Protein AF-A0A061QRY2-F1 (afdb_monomer_lite)

InterPro domains:
  IPR013210 Leucine-rich repeat-containing N-terminal, plant-type [PF08263] (73-108)
  IPR032675 Leucine-rich repeat domain superfamily [G3DSA:3.80.10.10] (1-64)

Structure (mmCIF, N/CA/C/O backbone):
data_AF-A0A061QRY2-F1
#
_entry.id   AF-A0A061QRY2-F1
#
loop_
_atom_site.group_PDB
_atom_site.id
_atom_site.type_symbol
_atom_site.label_atom_id
_atom_site.label_alt_id
_atom_site.label_comp_id
_atom_site.label_asym_id
_atom_site.label_entity_id
_atom_site.label_seq_id
_atom_site.pdbx_PDB_ins_code
_atom_site.Cartn_x
_atom_site.Cartn_y
_atom_site.Cartn_z
_atom_site.occupancy
_atom_site.B_iso_or_equiv
_atom_site.auth_seq_id
_atom_site.auth_comp_id
_atom_site.auth_asym_id
_atom_site.auth_atom_id
_atom_site.pdbx_PDB_model_num
ATOM 1 N N . LEU A 1 1 ? -14.102 -4.390 -9.445 1.00 89.31 1 LEU A N 1
ATOM 2 C CA . LEU A 1 1 ? -14.811 -5.145 -8.370 1.00 89.31 1 LEU A CA 1
ATOM 3 C C . LEU A 1 1 ? -16.026 -4.357 -7.857 1.00 89.31 1 LEU A C 1
ATOM 5 O O . LEU A 1 1 ? -16.015 -3.141 -8.020 1.00 89.31 1 LEU A O 1
ATOM 9 N N . PRO A 1 2 ? -17.060 -4.992 -7.262 1.00 94.25 2 PRO A N 1
ATOM 10 C CA . PRO A 1 2 ? -18.270 -4.299 -6.801 1.00 94.25 2 PRO A CA 1
ATOM 11 C C . PRO A 1 2 ? -18.032 -3.449 -5.544 1.00 94.25 2 PRO A C 1
ATOM 13 O O . PRO A 1 2 ? -17.530 -3.939 -4.529 1.00 94.25 2 PRO A O 1
ATOM 16 N N . ALA A 1 3 ? -18.453 -2.184 -5.570 1.00 95.31 3 ALA A N 1
ATOM 17 C CA . ALA A 1 3 ? -18.374 -1.300 -4.404 1.00 95.31 3 ALA A CA 1
ATOM 18 C C . ALA A 1 3 ? -19.285 -1.763 -3.250 1.00 95.31 3 ALA A C 1
ATOM 20 O O . ALA A 1 3 ? -18.995 -1.496 -2.087 1.00 95.31 3 ALA A O 1
ATOM 21 N N . GLN A 1 4 ? -20.352 -2.507 -3.557 1.00 97.62 4 GLN A N 1
ATOM 22 C CA . GLN A 1 4 ? -21.356 -3.000 -2.609 1.00 97.62 4 GLN A CA 1
ATOM 23 C C . GLN A 1 4 ? -20.776 -3.949 -1.552 1.00 97.62 4 GLN A C 1
ATOM 25 O O . GLN A 1 4 ? -21.347 -4.091 -0.475 1.00 97.62 4 GLN A O 1
ATOM 30 N N . TRP A 1 5 ? -19.624 -4.574 -1.818 1.00 96.12 5 TRP A N 1
ATOM 31 C CA . TRP A 1 5 ? -18.960 -5.446 -0.844 1.00 96.12 5 TRP A CA 1
ATOM 32 C C . TRP A 1 5 ? -18.447 -4.689 0.387 1.00 96.12 5 TRP A C 1
ATOM 34 O O . TRP A 1 5 ? -18.208 -5.319 1.407 1.00 96.12 5 TRP A O 1
ATOM 44 N N . SER A 1 6 ? -18.399 -3.353 0.344 1.00 96.19 6 SER A N 1
ATOM 45 C CA . SER A 1 6 ? -18.234 -2.477 1.520 1.00 96.19 6 SER A CA 1
ATOM 46 C C . SER A 1 6 ? -19.245 -2.742 2.651 1.00 96.19 6 SER A C 1
ATOM 48 O O . SER A 1 6 ? -18.990 -2.423 3.811 1.00 96.19 6 SER A O 1
ATOM 50 N N . ALA A 1 7 ? -20.388 -3.368 2.351 1.00 97.31 7 ALA A N 1
ATOM 51 C CA . ALA A 1 7 ? -21.362 -3.779 3.359 1.00 97.31 7 ALA A CA 1
ATOM 52 C C . ALA A 1 7 ? -20.886 -4.959 4.234 1.00 97.31 7 ALA A C 1
ATOM 54 O O . ALA A 1 7 ? -21.433 -5.174 5.315 1.00 97.31 7 ALA A O 1
ATOM 55 N N . LEU A 1 8 ? -19.862 -5.713 3.812 1.00 96.19 8 LEU A N 1
ATOM 56 C CA . LEU A 1 8 ? -19.348 -6.903 4.503 1.00 96.19 8 LEU A CA 1
ATOM 57 C C . LEU A 1 8 ? -18.419 -6.541 5.678 1.00 96.19 8 LEU A C 1
ATOM 59 O O . LEU A 1 8 ? -17.297 -7.031 5.777 1.00 96.19 8 LEU A O 1
ATOM 63 N N . ARG A 1 9 ? -18.886 -5.687 6.594 1.00 94.88 9 ARG A N 1
ATOM 64 C CA . ARG A 1 9 ? -18.060 -5.086 7.660 1.00 94.88 9 ARG A CA 1
ATOM 65 C C . ARG A 1 9 ? -17.443 -6.083 8.647 1.00 94.88 9 ARG A C 1
ATOM 67 O O . ARG A 1 9 ? -16.474 -5.739 9.304 1.00 94.88 9 ARG A O 1
ATOM 74 N N . GLY A 1 10 ? -17.986 -7.297 8.749 1.00 96.88 10 GLY A N 1
ATOM 75 C CA . GLY A 1 10 ? -17.460 -8.357 9.617 1.00 96.88 10 GLY A CA 1
ATOM 76 C C . GLY A 1 10 ? -16.445 -9.291 8.951 1.00 96.88 10 GLY A C 1
ATOM 77 O O . GLY A 1 10 ? -16.060 -10.293 9.551 1.00 96.88 10 GLY A O 1
ATOM 78 N N . VAL A 1 11 ? -16.054 -9.040 7.696 1.00 97.25 11 VAL A N 1
ATOM 79 C CA . VAL A 1 11 ? -15.132 -9.932 6.987 1.00 97.25 11 VAL A CA 1
ATOM 80 C C . VAL A 1 11 ? -13.709 -9.752 7.515 1.00 97.25 11 VAL A C 1
ATOM 82 O O . VAL A 1 11 ? -13.175 -8.652 7.536 1.00 97.25 11 VAL A O 1
ATOM 85 N N . THR A 1 12 ? -13.087 -10.851 7.939 1.00 98.00 12 THR A N 1
ATOM 86 C CA . THR A 1 12 ? -11.721 -10.841 8.492 1.00 98.00 12 THR A CA 1
ATOM 87 C C . THR A 1 12 ? -10.685 -11.391 7.520 1.00 98.00 12 THR A C 1
ATOM 89 O O . THR A 1 12 ? -9.501 -11.070 7.617 1.00 98.00 12 THR A O 1
ATOM 92 N N . ARG A 1 13 ? -11.112 -12.221 6.563 1.00 97.81 13 ARG A N 1
ATOM 93 C CA . ARG A 1 13 ? -10.248 -12.845 5.556 1.00 97.81 13 ARG A CA 1
ATOM 94 C C . ARG A 1 13 ? -10.909 -12.786 4.187 1.00 97.81 13 ARG A C 1
ATOM 96 O O . ARG A 1 13 ? -12.044 -13.228 4.034 1.00 97.81 13 ARG A O 1
ATOM 103 N N . MET A 1 14 ? -10.185 -12.281 3.196 1.00 96.38 14 MET A N 1
ATOM 104 C CA . MET A 1 14 ? -10.646 -12.130 1.821 1.00 96.38 14 MET A CA 1
ATOM 105 C C . MET A 1 14 ? -9.571 -12.650 0.865 1.00 96.38 14 MET A C 1
ATOM 107 O O . MET A 1 14 ? -8.592 -11.971 0.570 1.00 96.38 14 MET A O 1
ATOM 111 N N . ARG A 1 15 ? -9.734 -13.889 0.393 1.00 96.94 15 ARG A N 1
ATOM 112 C CA . ARG A 1 15 ? -8.770 -14.557 -0.491 1.00 96.94 15 ARG A CA 1
ATOM 113 C C . ARG A 1 15 ? -9.363 -14.692 -1.887 1.00 96.94 15 ARG A C 1
ATOM 115 O O . ARG A 1 15 ? -10.214 -15.544 -2.111 1.00 96.94 15 ARG A O 1
ATOM 122 N N . LEU A 1 16 ? -8.931 -13.821 -2.792 1.00 96.06 16 LEU A N 1
ATOM 123 C CA . LEU A 1 16 ? -9.393 -13.729 -4.182 1.00 96.06 16 LEU A CA 1
ATOM 124 C C . LEU A 1 16 ? -8.230 -13.875 -5.179 1.00 96.06 16 LEU A C 1
ATOM 126 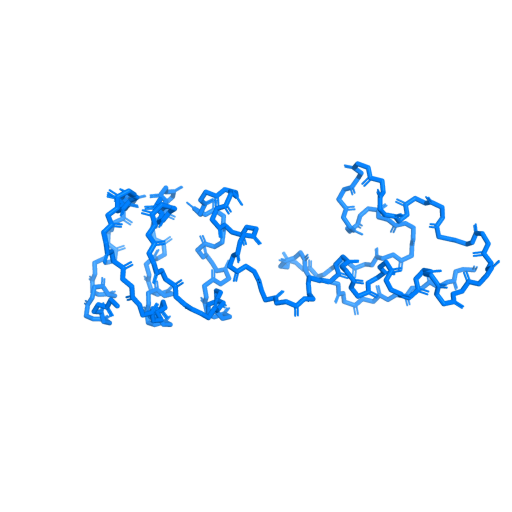O O . LEU A 1 16 ? -8.380 -13.586 -6.366 1.00 96.06 16 LEU A O 1
ATOM 130 N N . ASN A 1 17 ? -7.056 -14.285 -4.703 1.00 96.62 17 ASN A N 1
ATOM 131 C CA . ASN A 1 17 ? -5.845 -14.425 -5.500 1.00 96.62 17 ASN A CA 1
ATOM 132 C C . ASN A 1 17 ? -5.974 -15.507 -6.587 1.00 96.62 17 ASN A C 1
ATOM 134 O O . ASN A 1 17 ? -6.742 -16.452 -6.423 1.00 96.62 17 ASN A O 1
ATOM 138 N N . ASN A 1 18 ? -5.174 -15.393 -7.651 1.00 96.94 18 ASN A N 1
ATOM 139 C CA . ASN A 1 18 ? -5.106 -16.338 -8.778 1.00 96.94 18 ASN A CA 1
ATOM 140 C C . ASN A 1 18 ? -6.435 -16.502 -9.535 1.00 96.94 18 ASN A C 1
ATOM 142 O O . ASN A 1 18 ? -6.897 -17.618 -9.770 1.00 96.94 18 ASN A O 1
ATOM 146 N N . ASN A 1 19 ? -7.050 -15.381 -9.905 1.00 96.88 19 ASN A N 1
ATOM 147 C CA . ASN A 1 19 ? -8.252 -15.338 -10.734 1.00 96.88 19 ASN A CA 1
ATOM 148 C C . ASN A 1 19 ? -8.036 -14.394 -11.931 1.00 96.88 19 ASN A C 1
ATOM 150 O O . ASN A 1 19 ? -6.968 -13.821 -12.121 1.00 96.88 19 ASN A O 1
ATOM 154 N N . PHE A 1 20 ? -9.076 -14.213 -12.742 1.00 96.88 20 PHE A N 1
ATOM 155 C CA . PHE A 1 20 ? -9.091 -13.253 -13.850 1.00 96.88 20 PHE A CA 1
ATOM 156 C C . PHE A 1 20 ? -9.801 -11.942 -13.469 1.00 96.88 20 PHE A C 1
ATOM 158 O O . PHE A 1 20 ? -10.428 -11.300 -14.311 1.00 96.88 20 PHE A O 1
ATOM 165 N N . LEU A 1 21 ? -9.782 -11.559 -12.185 1.00 96.31 21 LEU A N 1
ATOM 166 C CA . LEU A 1 21 ? -10.414 -10.315 -11.738 1.00 96.31 21 LEU A CA 1
ATOM 167 C C . LEU A 1 21 ? -9.611 -9.123 -12.258 1.00 96.31 21 LEU A C 1
ATOM 169 O O . LEU A 1 21 ? -8.385 -9.165 -12.286 1.00 96.31 21 LEU A O 1
ATOM 173 N N . GLY A 1 22 ? -10.291 -8.043 -12.6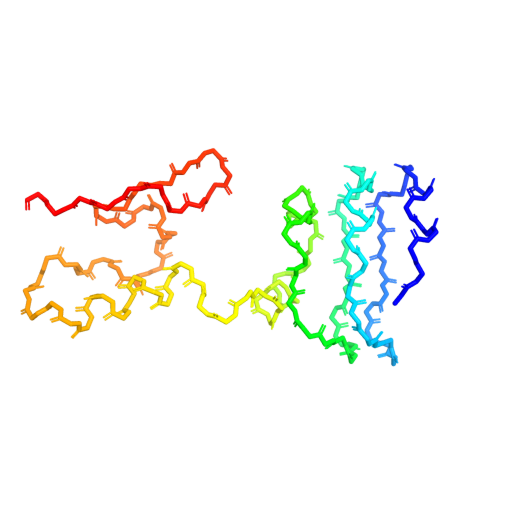34 1.00 94.44 22 GLY A N 1
ATOM 174 C CA . GLY A 1 22 ? -9.622 -6.855 -13.152 1.00 94.44 22 GLY A CA 1
ATOM 175 C C . GLY A 1 22 ? -10.382 -5.557 -12.926 1.00 94.44 22 GLY A C 1
ATOM 176 O O . GLY A 1 22 ? -11.366 -5.493 -12.175 1.00 94.44 22 GLY A O 1
ATOM 177 N N . GLY A 1 23 ? -9.888 -4.510 -13.583 1.00 94.81 23 GLY A N 1
ATOM 178 C CA . GLY A 1 23 ? -10.326 -3.133 -13.375 1.00 94.81 23 GLY A CA 1
ATOM 179 C C . GLY A 1 23 ? -9.701 -2.502 -12.129 1.00 94.81 23 GLY A C 1
ATOM 180 O O . GLY A 1 23 ? -8.721 -3.010 -11.584 1.00 94.81 23 GLY A O 1
ATOM 181 N N . LEU A 1 24 ? -10.273 -1.380 -11.691 1.00 94.81 24 LEU A N 1
ATOM 182 C CA . LEU A 1 24 ? -9.791 -0.628 -10.532 1.00 94.81 24 LEU A CA 1
ATOM 183 C C . LEU A 1 24 ? -10.256 -1.255 -9.208 1.00 94.81 24 LEU A C 1
ATOM 185 O O . LEU A 1 24 ? -11.337 -1.858 -9.113 1.00 94.81 24 LEU A O 1
ATOM 189 N N . LEU A 1 25 ? -9.441 -1.064 -8.173 1.00 95.62 25 LEU A N 1
ATOM 190 C CA . LEU A 1 25 ? -9.773 -1.407 -6.793 1.00 95.62 25 LEU A CA 1
ATOM 191 C C . LEU A 1 25 ? -10.813 -0.412 -6.241 1.00 95.62 25 LEU A C 1
ATOM 193 O O . LEU A 1 25 ? -10.635 0.791 -6.422 1.00 95.62 25 LEU A O 1
ATOM 197 N N . PRO A 1 26 ? -11.903 -0.856 -5.582 1.00 96.75 26 PRO A N 1
ATOM 198 C CA . PRO A 1 26 ? -12.950 0.060 -5.132 1.00 96.75 26 PRO A CA 1
ATOM 199 C C . PRO A 1 26 ? -12.518 0.856 -3.888 1.00 96.75 26 PRO A C 1
ATOM 201 O O . PRO A 1 26 ? -12.304 0.245 -2.837 1.00 96.75 26 PRO A O 1
ATOM 204 N N . PRO A 1 27 ? -12.494 2.202 -3.924 1.00 95.88 27 PRO A N 1
ATOM 205 C CA . PRO A 1 27 ? -12.179 3.014 -2.742 1.00 95.88 27 PRO A CA 1
ATOM 206 C C . PRO A 1 27 ? -13.102 2.729 -1.548 1.00 95.88 27 PRO A C 1
ATOM 208 O O . PRO A 1 27 ? -12.658 2.703 -0.405 1.00 95.88 27 PRO A O 1
ATOM 211 N N . ALA A 1 28 ? -14.376 2.408 -1.814 1.00 97.81 28 ALA A N 1
ATOM 212 C CA . ALA A 1 28 ? -15.393 2.098 -0.801 1.00 97.81 28 ALA A CA 1
ATOM 213 C C . ALA A 1 28 ? -15.051 0.899 0.106 1.00 97.81 28 ALA A C 1
ATOM 215 O O . ALA A 1 28 ? -15.621 0.753 1.192 1.00 97.81 28 ALA A O 1
ATOM 216 N N . TRP A 1 29 ? -14.131 0.026 -0.319 1.00 96.94 29 TRP A N 1
ATOM 217 C CA . TRP A 1 29 ? -13.669 -1.094 0.503 1.00 96.94 29 TRP A CA 1
ATOM 218 C C . TRP A 1 29 ? -12.872 -0.645 1.729 1.00 96.94 29 TRP A C 1
ATOM 220 O O . TRP A 1 29 ? -12.729 -1.437 2.651 1.00 96.94 29 TRP A O 1
ATOM 230 N N . SER A 1 30 ? -12.471 0.627 1.821 1.00 95.25 30 SER A N 1
ATOM 231 C CA . SER A 1 30 ? -11.923 1.233 3.045 1.00 95.25 30 SER A CA 1
ATOM 232 C C . SER A 1 30 ? -12.799 1.028 4.291 1.00 95.25 30 SER A C 1
ATOM 234 O O . SER A 1 30 ? -12.309 1.069 5.412 1.00 95.25 30 SER A O 1
ATOM 236 N N . SER A 1 31 ? -14.093 0.750 4.124 1.00 96.81 31 SER A N 1
ATOM 237 C CA . SER A 1 31 ? -15.015 0.395 5.213 1.00 96.81 31 SER A CA 1
ATOM 238 C C . SER A 1 31 ? -14.826 -1.015 5.802 1.00 96.81 31 SER A C 1
ATOM 240 O O . SER A 1 31 ? -15.412 -1.317 6.843 1.00 96.81 31 SER A O 1
ATOM 242 N N . LEU A 1 32 ? -14.014 -1.877 5.181 1.00 96.62 32 LEU A N 1
ATOM 243 C CA . LEU A 1 32 ? -13.744 -3.255 5.610 1.00 96.62 32 LEU A CA 1
ATOM 244 C C . LEU A 1 32 ? -12.685 -3.318 6.725 1.00 96.62 32 LEU A C 1
ATOM 246 O O . LEU A 1 32 ? -11.656 -3.974 6.599 1.00 96.62 32 LEU A O 1
ATOM 250 N N . GLN A 1 33 ? -12.949 -2.622 7.828 1.00 91.88 33 GLN A N 1
ATOM 251 C CA . GLN A 1 33 ? -11.997 -2.378 8.921 1.00 91.88 33 GLN A CA 1
ATOM 252 C C . GLN A 1 33 ? -11.559 -3.646 9.681 1.00 91.88 33 GLN A C 1
ATOM 254 O O . GLN A 1 33 ? -10.521 -3.645 10.337 1.00 91.88 33 GLN A O 1
ATOM 259 N N . GLU A 1 34 ? -12.320 -4.739 9.581 1.00 96.81 34 GLU A N 1
ATOM 260 C CA . GLU A 1 34 ? -12.008 -6.000 10.266 1.00 96.81 34 GLU A CA 1
ATOM 261 C C . GLU A 1 34 ? -11.077 -6.926 9.471 1.00 96.81 34 GLU A C 1
ATOM 263 O O . GLU A 1 34 ? -10.647 -7.960 9.991 1.00 96.81 34 GLU A O 1
ATOM 268 N N . VAL A 1 35 ? -10.735 -6.585 8.223 1.00 97.50 35 VAL A N 1
ATOM 269 C CA . VAL A 1 35 ? -9.910 -7.452 7.373 1.00 97.50 35 VAL A CA 1
ATOM 270 C C . VAL A 1 35 ? -8.476 -7.513 7.889 1.00 97.50 35 VAL A C 1
ATOM 272 O O . VAL A 1 35 ? -7.828 -6.495 8.102 1.00 97.50 35 VAL A O 1
ATOM 275 N N . ARG A 1 36 ? -7.966 -8.738 8.054 1.00 96.81 36 ARG A N 1
ATOM 276 C CA . ARG A 1 36 ? -6.602 -9.035 8.520 1.00 96.81 36 ARG A CA 1
ATOM 277 C C . ARG A 1 36 ? -5.764 -9.833 7.518 1.00 96.81 36 ARG A C 1
ATOM 279 O O . ARG A 1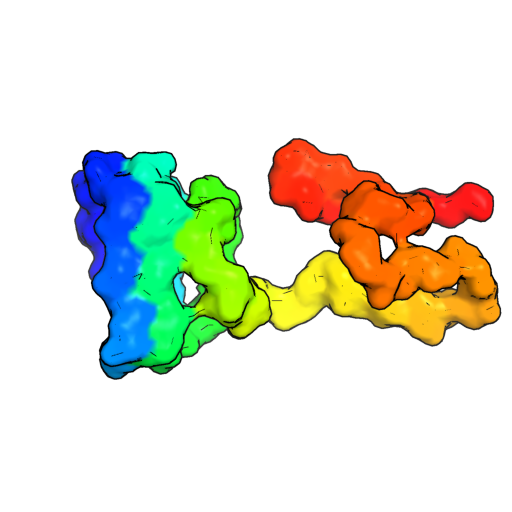 36 ? -4.552 -9.863 7.649 1.00 96.81 36 ARG A O 1
ATOM 286 N N . ASP A 1 37 ? -6.395 -10.487 6.542 1.00 97.44 37 ASP A N 1
ATOM 287 C CA . ASP A 1 37 ? -5.728 -11.249 5.470 1.00 97.44 37 ASP A CA 1
ATOM 288 C C . ASP A 1 37 ? -6.487 -11.017 4.161 1.00 97.44 37 ASP A C 1
ATOM 290 O O . ASP A 1 37 ? -7.588 -11.544 3.968 1.00 97.44 37 ASP A O 1
ATOM 294 N N . MET A 1 38 ? -5.919 -10.197 3.281 1.00 97.19 38 MET A N 1
ATOM 295 C CA . MET A 1 38 ? -6.466 -9.825 1.983 1.00 97.19 38 MET A CA 1
ATOM 296 C C . MET A 1 38 ? -5.487 -10.223 0.876 1.00 97.19 38 MET A C 1
ATOM 298 O O . MET A 1 38 ? -4.457 -9.587 0.658 1.00 97.19 38 MET A O 1
ATOM 302 N N . ARG A 1 39 ? -5.833 -11.272 0.126 1.00 97.38 39 ARG A N 1
ATOM 303 C CA . ARG A 1 39 ? -5.004 -11.787 -0.971 1.00 97.38 39 ARG A CA 1
ATOM 304 C C . ARG A 1 39 ? -5.653 -11.481 -2.306 1.00 97.38 39 ARG A C 1
ATOM 306 O O . ARG A 1 39 ? -6.661 -12.095 -2.651 1.00 97.38 39 ARG A O 1
ATOM 313 N N . LEU A 1 40 ? -5.058 -10.552 -3.049 1.00 96.19 40 LEU A N 1
ATOM 314 C CA . LEU A 1 40 ? -5.533 -10.107 -4.366 1.00 96.19 40 LEU A CA 1
ATOM 315 C C . LEU A 1 40 ? -4.531 -10.390 -5.500 1.00 96.19 40 LEU A C 1
ATOM 317 O O . LEU A 1 40 ? -4.873 -10.193 -6.663 1.00 96.19 40 LEU A O 1
ATOM 321 N N . GLY A 1 41 ? -3.323 -10.875 -5.187 1.00 95.31 41 GLY A N 1
ATOM 322 C CA . GLY A 1 41 ? -2.276 -11.174 -6.173 1.00 95.31 41 GLY A CA 1
ATOM 323 C C . GLY A 1 41 ? -2.683 -12.217 -7.221 1.00 95.31 41 GLY A C 1
ATOM 324 O O . GLY A 1 41 ? -3.608 -13.000 -7.011 1.00 95.31 41 GLY A O 1
ATOM 325 N N . GLY A 1 42 ? -2.001 -12.228 -8.368 1.00 94.31 42 GLY A N 1
ATOM 326 C CA . GLY A 1 42 ? -2.337 -13.138 -9.473 1.00 94.31 42 GLY A CA 1
ATOM 327 C C . GLY A 1 42 ? -3.687 -12.822 -10.128 1.00 94.31 42 GLY A C 1
ATOM 328 O O . GLY A 1 42 ? -4.420 -13.736 -10.484 1.00 94.31 42 GLY A O 1
ATOM 329 N N . A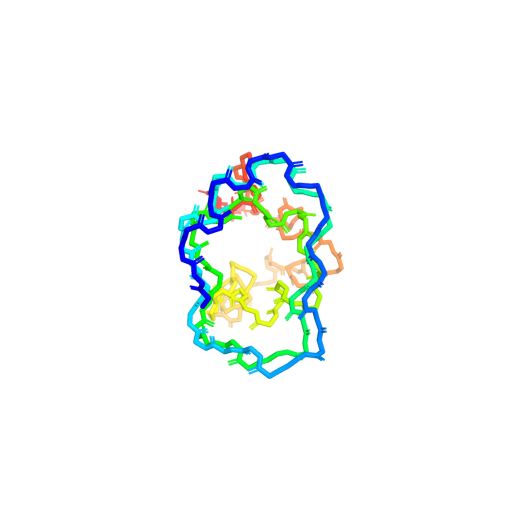SN A 1 43 ? -4.035 -11.539 -10.227 1.00 96.00 43 ASN A N 1
ATOM 330 C CA . ASN A 1 43 ? -5.202 -11.016 -10.941 1.00 96.00 43 ASN A CA 1
ATOM 331 C C . ASN A 1 43 ? -4.749 -9.943 -11.947 1.00 96.00 43 ASN A C 1
ATOM 333 O O . ASN A 1 43 ? -3.584 -9.553 -11.968 1.00 96.00 43 ASN A O 1
ATOM 337 N N . SER A 1 44 ? -5.673 -9.430 -12.755 1.00 95.25 44 SER A N 1
ATOM 338 C CA . SER A 1 44 ? -5.448 -8.392 -13.769 1.00 95.25 44 SER A CA 1
ATOM 339 C C . SER A 1 44 ? -5.980 -7.021 -13.323 1.00 95.25 44 SER A C 1
ATOM 341 O O . SER A 1 44 ? -6.642 -6.315 -14.090 1.00 95.25 44 SER A O 1
ATOM 343 N N . PHE A 1 45 ? -5.749 -6.652 -12.058 1.00 94.62 45 PHE A N 1
ATOM 344 C CA . PHE A 1 45 ? -6.101 -5.323 -11.550 1.00 94.62 45 PHE A CA 1
ATOM 345 C C . PHE A 1 45 ? -5.262 -4.236 -12.230 1.00 94.62 45 PHE A C 1
ATOM 347 O O . PHE A 1 45 ? -4.112 -4.463 -12.594 1.00 94.62 45 PHE A O 1
ATOM 354 N N . ALA A 1 46 ? -5.857 -3.060 -12.409 1.00 89.56 46 ALA A N 1
ATOM 355 C CA . ALA A 1 46 ? -5.217 -1.902 -13.023 1.00 89.56 46 ALA A CA 1
ATOM 356 C C . ALA A 1 46 ? -5.179 -0.719 -12.048 1.00 89.56 46 ALA A C 1
ATOM 358 O O . ALA A 1 46 ? -5.956 -0.666 -11.090 1.00 89.56 46 ALA A O 1
ATOM 359 N N . GLY A 1 47 ? -4.315 0.256 -12.336 1.00 87.88 47 GLY A N 1
ATOM 360 C CA . GLY A 1 47 ? -4.122 1.432 -11.489 1.00 87.88 47 GLY A CA 1
ATOM 361 C C . GLY A 1 47 ? -3.278 1.121 -10.255 1.00 87.88 47 GLY A C 1
ATOM 362 O O . GLY A 1 47 ? -2.431 0.236 -10.289 1.00 87.88 47 GLY A O 1
ATOM 363 N N . THR A 1 48 ? -3.508 1.869 -9.181 1.00 87.44 48 THR A N 1
ATOM 364 C CA . THR A 1 48 ? -2.754 1.777 -7.925 1.00 87.44 48 THR A CA 1
ATOM 365 C C . THR A 1 48 ? -3.693 1.458 -6.763 1.00 87.44 48 THR A C 1
ATOM 367 O O . THR A 1 48 ? -4.920 1.488 -6.916 1.00 87.44 48 THR A O 1
ATOM 370 N N . LEU A 1 49 ? -3.143 1.179 -5.582 1.00 89.75 49 LEU A N 1
ATOM 371 C CA . LEU A 1 49 ? -3.920 1.128 -4.349 1.00 89.75 49 LEU A CA 1
ATOM 372 C C . LEU A 1 49 ? -4.661 2.464 -4.153 1.00 89.75 49 LEU A C 1
ATOM 374 O O . LEU A 1 49 ? -4.034 3.524 -4.263 1.00 89.75 49 LEU A O 1
ATOM 378 N N . PRO A 1 50 ? -5.977 2.444 -3.870 1.00 91.12 50 PRO A N 1
ATOM 379 C CA . PRO A 1 50 ? -6.705 3.652 -3.510 1.00 91.12 50 PRO A CA 1
ATOM 380 C C . PRO A 1 50 ? -6.127 4.248 -2.218 1.00 91.12 50 PRO A C 1
ATOM 382 O O . PRO A 1 50 ? -5.861 3.492 -1.279 1.00 91.12 50 PRO A O 1
ATOM 385 N N . PRO A 1 51 ? -5.954 5.575 -2.107 1.00 85.00 51 PRO A N 1
ATOM 386 C CA . PRO A 1 51 ? -5.443 6.200 -0.884 1.00 85.00 51 PRO A CA 1
ATOM 387 C C . PRO A 1 51 ? -6.325 5.919 0.346 1.00 85.00 51 PRO A C 1
ATOM 389 O O . PRO A 1 51 ? -5.830 5.859 1.471 1.00 85.00 51 PRO A O 1
ATOM 392 N N . GLU A 1 52 ? -7.620 5.667 0.147 1.00 92.69 52 GLU A N 1
ATOM 393 C CA . GLU A 1 52 ? -8.573 5.291 1.195 1.00 92.69 52 GLU A CA 1
ATOM 394 C C . GLU A 1 52 ? -8.272 3.916 1.815 1.00 92.69 52 GLU A C 1
ATOM 396 O O . GLU A 1 52 ? -8.786 3.594 2.885 1.00 92.69 52 GLU A O 1
ATOM 401 N N . TRP A 1 53 ? -7.444 3.089 1.168 1.00 91.81 53 TRP A N 1
ATOM 402 C CA . TRP A 1 53 ? -7.040 1.772 1.668 1.00 91.81 53 TRP A CA 1
ATOM 403 C C . TRP A 1 53 ? -5.887 1.836 2.680 1.00 91.81 53 TRP A C 1
ATOM 405 O O . TRP A 1 53 ? -5.325 0.795 3.020 1.00 91.81 53 TRP A O 1
ATOM 415 N N . SER A 1 54 ? -5.544 3.014 3.213 1.00 86.25 54 SER A N 1
ATOM 416 C CA . SER A 1 54 ? -4.503 3.166 4.244 1.00 86.25 54 SER A CA 1
ATOM 417 C C . SER A 1 54 ? -4.685 2.192 5.419 1.00 86.25 54 SER A C 1
ATOM 419 O O . SER A 1 54 ? -3.731 1.528 5.819 1.00 86.25 54 SER A O 1
ATOM 421 N N . GLY A 1 55 ? -5.923 2.011 5.895 1.00 87.50 55 GLY A N 1
ATOM 422 C CA . GLY A 1 55 ? -6.264 1.054 6.957 1.00 87.50 55 GLY A CA 1
ATOM 423 C C . GLY A 1 55 ? -6.249 -0.423 6.538 1.00 87.50 55 GLY A C 1
ATOM 424 O O . GLY A 1 55 ? -6.138 -1.295 7.392 1.00 87.50 55 GLY A O 1
ATOM 425 N N . LEU A 1 56 ? -6.323 -0.719 5.236 1.00 91.94 56 LEU A N 1
ATOM 426 C CA . LEU A 1 56 ? -6.263 -2.084 4.694 1.00 91.94 56 LEU A CA 1
ATOM 427 C C . LEU A 1 56 ? -4.842 -2.515 4.328 1.00 91.94 56 LEU A C 1
ATOM 429 O O . LEU A 1 56 ? -4.597 -3.698 4.096 1.00 91.94 56 LEU A O 1
ATOM 433 N N . ARG A 1 57 ? -3.901 -1.569 4.261 1.00 89.06 57 ARG A N 1
ATOM 434 C CA . ARG A 1 57 ? -2.550 -1.801 3.743 1.00 89.06 57 ARG A CA 1
ATOM 435 C C . ARG A 1 57 ? -1.791 -2.888 4.503 1.00 89.06 57 ARG A C 1
ATOM 437 O O . ARG A 1 57 ? -1.030 -3.624 3.887 1.00 89.06 57 ARG A O 1
ATOM 444 N N . SER A 1 58 ? -2.020 -3.009 5.809 1.00 90.00 58 SER A N 1
ATOM 445 C CA . SER A 1 58 ? -1.411 -4.042 6.660 1.00 90.00 58 SER A CA 1
ATOM 446 C C . SER A 1 58 ? -2.013 -5.438 6.474 1.00 90.00 58 SER A C 1
ATOM 448 O O . SER A 1 58 ? -1.399 -6.415 6.890 1.00 90.00 58 SER A O 1
ATOM 450 N N . ALA A 1 59 ? -3.197 -5.546 5.865 1.00 94.81 59 ALA A N 1
ATOM 451 C CA . ALA A 1 59 ? -3.851 -6.819 5.582 1.00 94.81 59 ALA A CA 1
ATOM 452 C C . ALA A 1 59 ? -3.501 -7.375 4.193 1.00 94.81 59 ALA A C 1
ATOM 454 O O . ALA A 1 59 ? -3.806 -8.534 3.914 1.00 94.81 59 ALA A O 1
ATOM 455 N N . LEU A 1 60 ? -2.914 -6.559 3.312 1.00 93.50 60 LEU A N 1
ATOM 456 C CA . LEU A 1 60 ? -2.513 -6.972 1.969 1.00 93.50 60 LEU A CA 1
ATOM 457 C C . LEU A 1 60 ? -1.263 -7.851 2.010 1.00 93.50 60 LEU A C 1
ATOM 459 O O . LEU A 1 60 ? -0.357 -7.629 2.807 1.00 93.50 60 LEU A O 1
ATOM 463 N N . ASP A 1 61 ? -1.197 -8.803 1.083 1.00 90.44 61 ASP A N 1
ATOM 464 C CA . ASP A 1 61 ? 0.049 -9.506 0.781 1.00 90.44 61 ASP A CA 1
ATOM 465 C C . ASP A 1 61 ? 1.115 -8.529 0.252 1.00 90.44 61 ASP A C 1
ATOM 467 O O . ASP A 1 61 ? 0.815 -7.661 -0.577 1.00 90.44 61 ASP A O 1
ATOM 471 N N . ASP A 1 62 ? 2.356 -8.689 0.719 1.00 83.06 62 ASP A N 1
ATOM 472 C CA . ASP A 1 62 ? 3.469 -7.792 0.397 1.00 83.06 62 ASP A CA 1
ATOM 473 C C . ASP A 1 62 ? 3.722 -7.687 -1.108 1.00 83.06 62 ASP A C 1
ATOM 475 O O . ASP A 1 62 ? 3.916 -6.580 -1.609 1.00 83.06 62 ASP A O 1
ATOM 479 N N . GLY A 1 63 ? 3.627 -8.802 -1.842 1.00 85.69 63 GLY A N 1
ATOM 480 C CA . GLY A 1 63 ? 3.854 -8.805 -3.285 1.00 85.69 63 GLY A CA 1
ATOM 481 C C . GLY A 1 63 ? 2.782 -8.023 -4.041 1.00 85.69 63 GLY A C 1
ATOM 482 O O . GLY A 1 63 ? 3.082 -7.302 -4.989 1.00 85.69 63 GLY A O 1
ATOM 483 N N . PHE A 1 64 ? 1.521 -8.103 -3.608 1.00 89.81 64 PHE A N 1
ATOM 484 C CA . PHE A 1 64 ? 0.452 -7.303 -4.212 1.00 89.81 64 PHE A CA 1
ATOM 485 C C . PHE A 1 64 ? 0.594 -5.815 -3.882 1.00 89.81 64 PHE A C 1
ATOM 487 O O . PHE A 1 64 ? 0.377 -4.965 -4.745 1.00 89.81 64 PHE A O 1
ATOM 494 N N . ARG A 1 65 ? 0.955 -5.504 -2.634 1.00 87.19 65 ARG A N 1
ATOM 495 C CA . ARG A 1 65 ? 1.161 -4.132 -2.171 1.00 87.19 65 ARG A CA 1
ATOM 496 C C . ARG A 1 65 ? 2.298 -3.452 -2.929 1.00 87.19 65 ARG A C 1
ATOM 498 O O . ARG A 1 65 ? 2.124 -2.322 -3.354 1.00 87.19 65 ARG A O 1
ATOM 505 N N . GLU A 1 66 ? 3.414 -4.143 -3.137 1.00 82.62 66 GLU A N 1
ATOM 506 C CA . GLU A 1 66 ? 4.555 -3.623 -3.899 1.00 82.62 66 GLU A CA 1
ATOM 507 C C . GLU A 1 66 ? 4.206 -3.367 -5.372 1.00 82.62 66 GLU A C 1
ATOM 509 O O . GLU A 1 66 ? 4.569 -2.331 -5.917 1.00 82.62 66 GLU A O 1
ATOM 514 N N . LEU A 1 67 ? 3.439 -4.265 -6.003 1.00 83.75 67 LEU A N 1
ATOM 515 C CA . LEU A 1 67 ? 3.030 -4.120 -7.406 1.00 83.75 67 LEU A CA 1
ATOM 516 C C . LEU A 1 67 ? 2.030 -2.981 -7.646 1.00 83.75 67 LEU A C 1
ATOM 518 O O . LEU A 1 67 ? 2.019 -2.402 -8.730 1.00 83.75 67 LEU A O 1
ATOM 522 N N . MET A 1 68 ? 1.155 -2.710 -6.675 1.00 84.44 68 MET A N 1
ATOM 523 C CA . MET A 1 68 ? 0.054 -1.750 -6.816 1.00 84.44 68 MET A CA 1
ATOM 524 C C . MET A 1 68 ? 0.277 -0.451 -6.033 1.00 84.44 68 MET A C 1
ATOM 526 O O . MET A 1 68 ? -0.547 0.459 -6.142 1.00 84.44 68 MET A O 1
ATOM 530 N N . ASP A 1 69 ? 1.338 -0.330 -5.234 1.00 77.50 69 ASP A N 1
ATOM 531 C CA . ASP A 1 69 ? 1.714 0.953 -4.635 1.00 77.50 69 ASP A CA 1
ATOM 532 C C . ASP A 1 69 ? 1.955 1.977 -5.777 1.00 77.50 69 ASP A C 1
ATOM 534 O O . ASP A 1 69 ? 2.448 1.613 -6.850 1.00 77.50 69 ASP A O 1
ATOM 538 N N . PRO A 1 70 ? 1.552 3.252 -5.615 1.00 63.56 70 PRO A N 1
ATOM 539 C CA . PRO A 1 70 ? 1.685 4.247 -6.672 1.00 63.56 70 PRO A CA 1
ATOM 540 C C . PRO A 1 70 ? 3.115 4.362 -7.225 1.00 63.56 70 PRO A C 1
ATOM 542 O O . PRO A 1 70 ? 4.069 4.294 -6.447 1.00 63.56 70 PRO A O 1
ATOM 545 N N . PRO A 1 71 ? 3.282 4.574 -8.548 1.00 56.50 71 PRO A N 1
ATOM 546 C CA . PRO A 1 71 ? 4.597 4.735 -9.150 1.00 56.50 71 PRO A CA 1
ATOM 547 C C . PRO A 1 71 ? 5.234 6.005 -8.583 1.00 56.50 71 PRO A C 1
ATOM 549 O O . PRO A 1 71 ? 4.673 7.092 -8.718 1.00 56.50 71 PRO A O 1
ATOM 552 N N . LEU A 1 72 ? 6.407 5.837 -7.969 1.00 56.03 72 LEU A N 1
ATOM 553 C CA . LEU A 1 72 ? 7.048 6.711 -6.979 1.00 56.03 72 LEU A CA 1
ATOM 554 C C . LEU A 1 72 ? 6.547 6.445 -5.561 1.00 56.03 72 LEU A C 1
ATOM 556 O O . LEU A 1 72 ? 5.855 7.256 -4.940 1.00 56.03 72 LEU A O 1
ATOM 560 N N . SER A 1 73 ? 7.000 5.317 -5.014 1.00 74.81 73 SER A N 1
ATOM 561 C CA . SER A 1 73 ? 7.056 5.190 -3.568 1.00 74.81 73 SER A CA 1
ATOM 562 C C . SER A 1 73 ? 7.889 6.347 -3.006 1.00 74.81 73 SER A C 1
ATOM 564 O O . SER A 1 73 ? 8.788 6.881 -3.663 1.00 74.81 73 SER A O 1
ATOM 566 N N . GLU A 1 74 ? 7.631 6.738 -1.761 1.00 80.50 74 GLU A N 1
ATOM 567 C CA . GLU A 1 74 ? 8.479 7.734 -1.099 1.00 80.50 74 GLU A CA 1
ATOM 568 C C . GLU A 1 74 ? 9.953 7.305 -1.125 1.00 80.50 74 GLU A C 1
ATOM 570 O O . GLU A 1 74 ? 10.831 8.147 -1.230 1.00 80.50 74 GLU A O 1
ATOM 575 N N . VAL A 1 75 ? 10.229 5.996 -1.122 1.00 81.81 75 VAL A N 1
ATOM 576 C CA . VAL A 1 75 ? 11.576 5.442 -1.301 1.00 81.81 75 VAL A CA 1
ATOM 577 C C . VAL A 1 75 ? 12.175 5.836 -2.648 1.00 81.81 75 VAL A C 1
ATOM 579 O O . VAL A 1 75 ? 13.290 6.344 -2.669 1.00 81.81 75 VAL A O 1
ATOM 582 N N . ASP A 1 76 ? 11.455 5.679 -3.754 1.00 82.38 76 ASP A N 1
ATOM 583 C CA . ASP A 1 76 ? 11.973 6.025 -5.083 1.00 82.38 76 ASP A CA 1
ATOM 584 C C . ASP A 1 76 ? 12.208 7.530 -5.224 1.00 82.38 76 ASP A C 1
ATOM 586 O O . ASP A 1 76 ? 13.223 7.952 -5.779 1.00 82.38 76 ASP A O 1
ATOM 590 N N . ALA A 1 77 ? 11.317 8.350 -4.659 1.00 83.62 77 ALA A N 1
ATOM 591 C CA . ALA A 1 77 ? 11.497 9.799 -4.610 1.00 83.62 77 ALA A CA 1
ATOM 592 C C . ALA A 1 77 ? 12.745 10.189 -3.793 1.00 83.62 77 ALA A C 1
ATOM 594 O O . ALA A 1 77 ? 13.516 11.062 -4.199 1.00 83.62 77 ALA A O 1
ATOM 595 N N . LEU A 1 78 ? 12.986 9.507 -2.669 1.00 85.75 78 LEU A N 1
ATOM 596 C CA . LEU A 1 78 ? 14.172 9.713 -1.839 1.00 85.75 78 LEU A CA 1
ATOM 597 C C . LEU A 1 78 ? 15.454 9.237 -2.530 1.00 85.75 78 LEU A C 1
ATOM 599 O O . LEU A 1 78 ? 16.468 9.931 -2.488 1.00 85.75 78 LEU A O 1
ATOM 603 N N . LEU A 1 79 ? 15.430 8.092 -3.211 1.00 85.69 79 LEU A N 1
ATOM 604 C CA . LEU A 1 79 ? 16.581 7.589 -3.961 1.00 85.69 79 LEU A CA 1
ATOM 605 C C . LEU A 1 79 ? 16.891 8.463 -5.183 1.00 85.69 79 LEU A C 1
ATOM 607 O O . LEU A 1 79 ? 18.062 8.703 -5.482 1.00 85.69 79 LEU A O 1
ATOM 611 N N . ALA A 1 80 ? 15.869 9.016 -5.840 1.00 86.06 80 ALA A N 1
ATOM 612 C CA . ALA A 1 80 ? 16.049 10.022 -6.880 1.00 86.06 80 ALA A CA 1
ATOM 613 C C . ALA A 1 80 ? 16.725 11.289 -6.328 1.00 86.06 80 ALA A C 1
ATOM 615 O O . ALA A 1 80 ? 17.674 11.783 -6.937 1.00 86.06 80 ALA A O 1
ATOM 616 N N . LEU A 1 81 ? 16.304 11.774 -5.151 1.00 85.31 81 LEU A N 1
ATOM 617 C CA . LEU A 1 81 ? 16.944 12.908 -4.476 1.00 85.31 81 LEU A CA 1
ATOM 618 C C . LEU A 1 81 ? 18.401 12.602 -4.089 1.00 85.31 81 LEU A C 1
ATOM 620 O O . LEU A 1 81 ? 19.282 13.428 -4.332 1.00 85.31 81 LEU A O 1
ATOM 624 N N . LYS A 1 82 ? 18.675 11.406 -3.550 1.00 86.75 82 LYS A N 1
ATOM 625 C CA . LYS A 1 82 ? 20.039 10.938 -3.251 1.00 86.75 82 LYS A CA 1
ATOM 626 C C . LYS A 1 82 ? 20.931 10.990 -4.489 1.00 86.75 82 LYS A C 1
ATOM 628 O O . LYS A 1 82 ? 22.044 11.488 -4.402 1.00 86.75 82 LYS A O 1
ATOM 633 N N . ASN A 1 83 ? 20.440 10.532 -5.639 1.00 84.12 83 ASN A N 1
ATOM 634 C CA . ASN A 1 83 ? 21.214 10.528 -6.883 1.00 84.12 83 ASN A CA 1
ATOM 635 C C . ASN A 1 83 ? 21.488 11.938 -7.441 1.00 84.12 83 ASN A C 1
ATOM 637 O O . ASN A 1 83 ? 22.434 12.113 -8.206 1.00 84.12 83 ASN A O 1
ATOM 641 N N . GLN A 1 84 ? 20.696 12.948 -7.063 1.00 84.00 84 GLN A N 1
ATOM 642 C CA . GLN A 1 84 ? 20.948 14.347 -7.433 1.00 84.00 84 GLN A CA 1
ATOM 643 C C . GLN A 1 84 ? 21.984 15.029 -6.529 1.00 84.00 84 GLN A C 1
ATOM 645 O O . GLN A 1 84 ? 22.659 15.964 -6.960 1.00 84.00 84 GLN A O 1
ATOM 650 N N . GLN A 1 85 ? 22.126 14.583 -5.280 1.00 78.50 85 GLN A N 1
ATOM 651 C CA . GLN A 1 85 ? 23.081 15.135 -4.323 1.00 78.50 85 GLN A CA 1
ATOM 652 C C . GLN A 1 85 ? 24.395 14.346 -4.376 1.00 78.50 85 GLN A C 1
ATOM 654 O O . GLN A 1 85 ? 24.497 13.238 -3.866 1.00 78.50 85 GLN A O 1
ATOM 659 N N . GLN A 1 86 ? 25.442 14.942 -4.952 1.00 62.44 86 GLN A N 1
ATOM 660 C CA . GLN A 1 86 ? 26.790 14.346 -5.033 1.00 62.44 86 GLN A CA 1
ATOM 661 C C . GLN A 1 86 ? 27.527 14.280 -3.679 1.00 62.44 86 GLN A C 1
ATOM 663 O O . GLN A 1 86 ? 28.700 13.916 -3.616 1.00 62.44 86 GLN A O 1
ATOM 668 N N . SER A 1 87 ? 26.859 14.656 -2.590 1.00 66.12 87 SER A N 1
ATOM 669 C CA . SER A 1 87 ? 27.411 14.647 -1.243 1.00 66.12 87 SER A CA 1
ATOM 670 C C . SER A 1 87 ? 27.083 13.310 -0.583 1.00 66.12 87 SER A C 1
ATOM 672 O O . SER A 1 87 ? 25.931 12.879 -0.594 1.00 66.12 87 SER A O 1
ATOM 674 N N . GLY A 1 8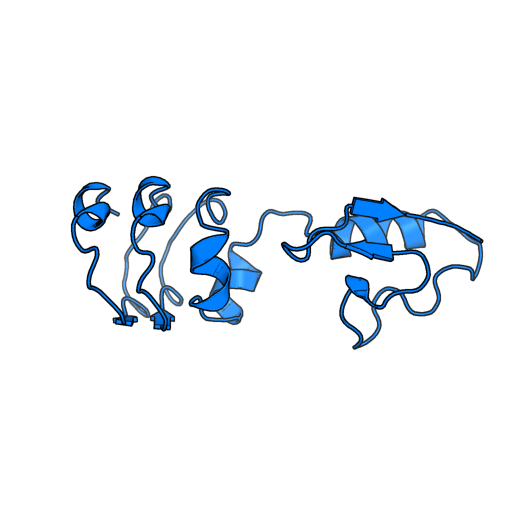8 ? 28.071 12.645 0.019 1.00 67.56 88 GLY A N 1
ATOM 675 C CA . GLY A 1 88 ? 27.922 11.375 0.751 1.00 67.56 88 GLY A CA 1
ATOM 676 C C . GLY A 1 88 ? 27.065 11.464 2.024 1.00 67.56 88 GLY A C 1
ATOM 677 O O . GLY A 1 88 ? 27.309 10.746 2.984 1.00 67.56 88 GLY A O 1
ATOM 678 N N . THR A 1 89 ? 26.084 12.361 2.059 1.00 72.81 89 THR A N 1
ATOM 679 C CA . THR A 1 89 ? 25.217 12.686 3.193 1.00 72.81 89 THR A CA 1
ATOM 680 C C . THR A 1 89 ? 24.129 11.626 3.414 1.00 72.81 89 THR A C 1
ATOM 682 O O . THR A 1 89 ? 23.621 11.495 4.521 1.00 72.81 89 THR A O 1
ATOM 685 N N . PHE A 1 90 ? 23.797 10.824 2.393 1.00 82.31 90 PHE A N 1
ATOM 686 C CA . PHE A 1 90 ? 22.680 9.861 2.407 1.00 82.31 90 PHE A CA 1
ATOM 687 C C . PHE A 1 90 ? 23.139 8.405 2.230 1.00 82.31 90 PHE A C 1
ATOM 689 O O . PHE A 1 90 ? 22.608 7.658 1.402 1.00 82.31 90 PHE A O 1
ATOM 696 N N . LEU A 1 91 ? 24.186 7.989 2.946 1.00 80.38 91 LEU A N 1
ATOM 697 C CA . LEU A 1 91 ? 24.797 6.664 2.757 1.00 80.38 91 LEU A CA 1
ATOM 698 C C . LEU A 1 91 ? 23.846 5.508 3.089 1.00 80.38 91 LEU A C 1
ATOM 700 O O . LEU A 1 91 ? 23.852 4.502 2.384 1.00 80.38 91 LEU A O 1
ATOM 704 N N . ASP A 1 92 ? 23.000 5.664 4.104 1.00 86.94 92 ASP A N 1
ATOM 705 C CA . ASP A 1 92 ? 22.076 4.632 4.581 1.00 86.94 92 ASP A CA 1
ATOM 706 C C . ASP A 1 92 ? 20.735 4.590 3.830 1.00 86.94 92 ASP A C 1
ATOM 708 O O . ASP A 1 92 ? 19.976 3.629 3.983 1.00 86.94 92 ASP A O 1
ATOM 712 N N . TRP A 1 93 ? 20.457 5.580 2.978 1.00 87.69 93 TRP A N 1
ATOM 713 C CA . TRP A 1 93 ? 19.278 5.585 2.114 1.00 87.69 93 TRP A CA 1
ATOM 714 C C . TRP A 1 93 ? 19.387 4.473 1.066 1.00 87.69 93 TRP A C 1
ATOM 716 O O . TRP A 1 93 ? 20.381 4.391 0.338 1.00 87.69 93 TRP A O 1
ATOM 726 N N . GLY A 1 94 ? 18.364 3.625 0.978 1.00 81.19 94 GLY A N 1
ATOM 727 C CA . GLY A 1 94 ? 18.362 2.416 0.145 1.00 81.19 94 GLY A CA 1
ATOM 728 C C . GLY A 1 94 ? 19.028 1.198 0.793 1.00 81.19 94 GLY A C 1
ATOM 729 O O . GLY A 1 94 ? 19.238 0.192 0.121 1.00 81.19 94 GLY A O 1
ATOM 730 N N . SER A 1 95 ? 19.384 1.272 2.081 1.00 84.88 95 SER A N 1
ATOM 731 C CA . SER A 1 95 ? 19.820 0.099 2.848 1.00 84.88 95 SER A CA 1
ATOM 732 C C . SER A 1 95 ? 18.641 -0.820 3.206 1.00 84.88 95 SER A C 1
ATOM 734 O O . SER A 1 95 ? 17.484 -0.497 2.954 1.00 84.88 95 SER A O 1
ATOM 736 N N . MET A 1 96 ? 18.925 -1.956 3.858 1.00 79.75 96 MET A N 1
ATOM 737 C CA . MET A 1 96 ? 17.898 -2.882 4.368 1.00 79.75 96 MET A CA 1
ATOM 738 C C . MET A 1 96 ? 17.023 -2.283 5.483 1.00 79.75 96 MET A C 1
ATOM 740 O O . MET A 1 96 ? 16.045 -2.905 5.893 1.00 79.75 96 MET A O 1
ATOM 744 N N . LYS A 1 97 ? 17.375 -1.101 6.005 1.00 81.12 97 LYS A N 1
ATOM 745 C CA . LYS A 1 97 ? 16.563 -0.421 7.013 1.00 81.12 97 LYS A CA 1
ATOM 746 C C . LYS A 1 97 ? 15.288 0.150 6.385 1.00 81.12 97 LYS A C 1
ATOM 748 O O . LYS A 1 97 ? 15.347 0.648 5.257 1.00 81.12 97 LYS A O 1
ATOM 753 N N . PRO A 1 98 ? 14.162 0.170 7.117 1.00 82.81 98 PRO A N 1
ATOM 754 C CA . PRO A 1 98 ? 12.972 0.902 6.703 1.00 82.81 98 PRO A CA 1
ATOM 755 C C . PRO A 1 98 ? 13.294 2.364 6.375 1.00 82.81 98 PRO A C 1
ATOM 757 O O . PRO A 1 98 ? 14.094 2.993 7.064 1.00 82.81 98 PRO A O 1
ATOM 760 N N . LYS A 1 99 ? 12.609 2.944 5.380 1.00 86.69 99 LYS A N 1
ATOM 761 C CA . LYS A 1 99 ? 12.819 4.342 4.948 1.00 86.69 99 LYS A CA 1
ATOM 762 C C . LYS A 1 99 ? 12.763 5.363 6.092 1.00 86.69 99 LYS A C 1
ATOM 764 O O . LYS A 1 99 ? 13.470 6.358 6.070 1.00 86.69 99 LYS A O 1
ATOM 769 N N . CYS A 1 100 ? 11.934 5.103 7.103 1.00 88.94 100 CYS A N 1
ATOM 770 C CA . CYS A 1 100 ? 11.748 5.976 8.263 1.00 88.94 100 CYS A CA 1
ATOM 771 C C . CYS A 1 100 ? 12.903 5.909 9.275 1.00 88.94 100 CYS A C 1
ATOM 773 O O . CYS A 1 100 ? 12.947 6.718 10.195 1.00 88.94 100 CYS A O 1
ATOM 775 N N . GLU A 1 101 ? 13.810 4.943 9.122 1.00 90.06 101 GLU A N 1
ATOM 776 C CA . GLU A 1 101 ? 15.041 4.815 9.905 1.00 90.06 101 GLU A CA 1
ATOM 777 C C . GLU A 1 101 ? 16.263 5.370 9.168 1.00 90.06 101 GLU A C 1
ATOM 779 O O . GLU A 1 101 ? 17.370 5.355 9.709 1.00 90.06 101 GLU A O 1
ATOM 784 N N . TRP A 1 102 ? 16.089 5.835 7.931 1.00 90.56 102 TRP A N 1
ATOM 785 C CA . TRP A 1 102 ? 17.163 6.471 7.189 1.00 90.56 102 TRP A CA 1
ATOM 786 C C . TRP A 1 102 ? 17.494 7.835 7.787 1.00 90.56 102 TRP A C 1
ATOM 788 O O . TRP A 1 102 ? 16.620 8.596 8.211 1.00 90.56 102 TRP A O 1
ATOM 798 N N . THR A 1 103 ? 18.780 8.162 7.795 1.00 89.44 103 THR A N 1
ATOM 799 C CA . THR A 1 103 ? 19.307 9.395 8.368 1.00 89.44 103 THR A CA 1
ATOM 800 C C . THR A 1 103 ? 18.635 10.598 7.714 1.00 89.44 103 THR A C 1
ATOM 802 O O . THR A 1 103 ? 18.647 10.749 6.495 1.00 89.44 103 THR A O 1
ATOM 805 N N . GLY A 1 104 ? 18.012 11.457 8.522 1.00 88.69 104 GLY A N 1
ATOM 806 C CA . GLY A 1 104 ? 17.338 12.659 8.029 1.00 88.69 104 GLY A CA 1
ATOM 807 C C . GLY A 1 104 ? 15.915 12.452 7.502 1.00 88.69 104 GLY A C 1
ATOM 808 O O . GLY A 1 104 ? 15.256 13.443 7.192 1.00 88.69 104 GLY A O 1
ATOM 809 N N . VAL A 1 105 ? 15.397 11.220 7.450 1.00 91.50 105 VAL A N 1
ATOM 810 C CA . VAL A 1 105 ? 14.002 10.936 7.079 1.00 91.50 105 VAL A CA 1
ATOM 811 C C . VAL A 1 105 ? 13.146 10.841 8.338 1.00 91.50 105 VAL A C 1
ATOM 813 O O . VAL A 1 105 ? 13.463 10.104 9.268 1.00 91.50 105 VAL A O 1
ATOM 816 N N . ARG A 1 106 ? 12.032 11.581 8.391 1.00 91.81 106 ARG A N 1
ATOM 817 C CA . ARG A 1 106 ? 11.042 11.450 9.470 1.00 91.81 106 ARG A CA 1
ATOM 818 C C . ARG A 1 106 ? 9.674 11.126 8.917 1.00 91.81 106 ARG A C 1
ATOM 820 O O . ARG A 1 106 ? 9.135 11.899 8.126 1.00 91.81 106 ARG A O 1
ATOM 827 N N . CYS A 1 107 ? 9.080 10.047 9.404 1.00 89.94 107 CYS A N 1
ATOM 828 C CA . CYS A 1 107 ? 7.728 9.656 9.035 1.00 89.94 107 CYS A CA 1
ATOM 829 C C . CYS A 1 107 ? 6.676 10.126 10.050 1.00 89.94 107 CYS A C 1
ATOM 831 O O . CYS A 1 107 ? 6.991 10.358 11.219 1.00 89.94 107 CYS A O 1
ATOM 833 N N . ASN A 1 108 ? 5.433 10.277 9.595 1.00 85.19 108 ASN A N 1
ATOM 834 C CA . ASN A 1 108 ? 4.265 10.460 10.452 1.00 85.19 108 ASN A CA 1
ATOM 835 C C . ASN A 1 108 ? 3.802 9.111 11.049 1.00 85.19 108 ASN A C 1
ATOM 837 O O . ASN A 1 108 ? 4.414 8.067 10.820 1.00 85.19 108 ASN A O 1
ATOM 841 N N . THR A 1 109 ? 2.700 9.131 11.803 1.00 80.19 109 THR A N 1
ATOM 842 C CA . THR A 1 109 ? 2.097 7.938 12.427 1.00 80.19 109 THR A CA 1
ATOM 843 C C . THR A 1 109 ? 1.622 6.885 11.428 1.00 80.19 109 THR A C 1
ATOM 845 O O . THR A 1 109 ? 1.507 5.721 11.796 1.00 80.19 109 THR A O 1
ATOM 848 N N . ASP A 1 110 ? 1.395 7.273 10.174 1.00 74.12 110 ASP A N 1
ATOM 849 C CA . ASP A 1 110 ? 0.949 6.382 9.099 1.00 74.12 110 ASP A CA 1
ATOM 850 C C . ASP A 1 110 ? 2.132 5.745 8.344 1.00 74.12 110 ASP A C 1
ATOM 852 O O . ASP A 1 110 ? 1.936 4.975 7.405 1.00 74.12 110 ASP A O 1
ATOM 856 N N . GLY A 1 111 ? 3.374 6.061 8.736 1.00 74.69 111 GLY A N 1
ATOM 857 C CA . GLY A 1 111 ? 4.585 5.556 8.086 1.00 74.69 111 GLY A CA 1
ATOM 858 C C . GLY A 1 111 ? 4.938 6.266 6.775 1.00 74.69 111 GLY A C 1
ATOM 859 O O . GLY A 1 111 ? 5.762 5.750 6.012 1.00 74.69 111 GLY A O 1
ATOM 860 N N . ASN A 1 112 ? 4.346 7.437 6.521 1.00 81.62 112 ASN A N 1
ATOM 861 C CA . ASN A 1 112 ? 4.647 8.289 5.370 1.00 81.62 112 ASN A CA 1
ATOM 862 C C . ASN A 1 112 ? 5.686 9.349 5.734 1.00 81.62 112 ASN A C 1
ATOM 864 O O . ASN A 1 112 ? 5.643 9.917 6.826 1.00 81.62 112 ASN A O 1
ATOM 868 N N . VAL A 1 113 ? 6.607 9.638 4.821 1.00 88.19 113 VAL A N 1
ATOM 869 C CA . VAL A 1 113 ? 7.639 10.667 4.956 1.00 88.19 113 VAL A CA 1
ATOM 870 C C . VAL A 1 113 ? 6.978 12.032 5.133 1.00 88.19 113 VAL A C 1
ATOM 872 O O . VAL A 1 113 ? 6.272 12.544 4.274 1.00 88.19 113 VAL A O 1
ATOM 875 N N . SER A 1 114 ? 7.235 12.642 6.283 1.00 90.56 114 SER A N 1
ATOM 876 C CA . SER A 1 114 ? 6.655 13.922 6.695 1.00 90.56 114 SER A CA 1
ATOM 877 C C . SER A 1 114 ? 7.670 15.061 6.710 1.00 90.56 114 SER A C 1
ATOM 879 O O . SER A 1 114 ? 7.286 16.220 6.561 1.00 90.56 114 SER A O 1
ATOM 881 N N . ARG A 1 115 ? 8.963 14.762 6.908 1.00 89.06 115 ARG A N 1
ATOM 882 C CA . ARG A 1 115 ? 10.058 15.744 6.864 1.00 89.06 115 ARG A CA 1
ATOM 883 C C . ARG A 1 115 ? 11.355 15.108 6.385 1.00 89.06 115 ARG A C 1
ATOM 885 O O . ARG A 1 115 ? 11.638 13.955 6.714 1.00 89.06 115 ARG A O 1
ATOM 892 N N . LEU A 1 116 ? 12.154 15.922 5.699 1.00 88.06 116 LEU A N 1
ATOM 893 C CA . LEU A 1 116 ? 13.540 15.644 5.336 1.00 88.06 116 LEU A CA 1
ATOM 894 C C . LEU A 1 116 ? 14.446 16.691 5.977 1.00 88.06 116 LEU A C 1
ATOM 896 O O . LEU A 1 116 ? 14.155 17.884 5.910 1.00 88.06 116 LEU A O 1
A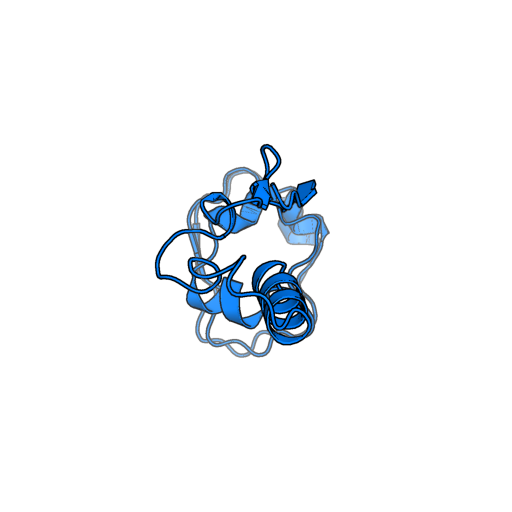TOM 900 N N . GLY A 1 117 ? 15.519 16.243 6.619 1.00 77.81 117 GLY A N 1
ATOM 901 C CA . GLY A 1 117 ? 16.518 17.105 7.235 1.00 77.81 117 GLY A CA 1
ATOM 902 C C . GLY A 1 117 ? 17.919 16.637 6.879 1.00 77.81 117 GLY A C 1
ATOM 903 O O . GLY A 1 117 ? 18.289 15.509 7.186 1.00 77.81 117 GLY A O 1
ATOM 904 N N . ILE A 1 118 ? 18.688 17.522 6.256 1.00 66.56 118 ILE A N 1
ATOM 905 C CA . ILE A 1 118 ? 20.142 17.418 6.163 1.00 66.56 118 ILE A CA 1
ATOM 906 C C . ILE A 1 118 ? 20.709 18.145 7.381 1.00 66.56 118 ILE A C 1
ATOM 908 O O . ILE A 1 118 ? 20.444 19.332 7.563 1.00 66.56 118 ILE A O 1
ATOM 912 N N . GLY A 1 119 ? 21.357 17.398 8.272 1.00 55.66 119 GLY A N 1
ATOM 913 C CA . GLY A 1 119 ? 22.163 17.979 9.346 1.00 55.66 119 GLY A CA 1
ATOM 914 C C . GLY A 1 119 ? 23.475 18.499 8.792 1.00 55.66 119 GLY A C 1
ATOM 915 O O . GLY A 1 119 ? 24.018 17.815 7.895 1.00 55.66 119 GLY A O 1
#

Foldseek 3Di:
DDLVCLVVQQDAEAAPEQDADEEEDHLSVLSNLNHQAHEHYNYHYDAAPDPSCLSVLNNYDPVNNVVRHHDDDVLNVVVVVVVVDPDCQFVCRVPPDQNCPTPQFHDDPSSHTDGGDRD

pLDDT: mean 87.95, std 9.48, range [55.66, 98.0]

Radius of gyration: 17.1 Å; chains: 1; bounding box: 49×34×26 Å

Organism: NCBI:txid582737

Sequence (119 aa):
LPAQWSALRGVTRMRLNNNFLGGLLPPAWSSLQEVRDMRLGGNSFAGTLPPEWSGLRSALDDGFRELMDPPLSEVDALLALKNQQQSGTFLDWGSMKPKCEWTGVRCNTDGNVSRLGIG

Secondary structure (DSSP, 8-state):
--GGGGG-TT--EEE--SS--EEPPPGGGGG-TT--EEE--SSEE-S---GGGGGGGGGB-HHHHHHHSPSS-HHHHHHHHHHH--SGGGTTTTSSS-GGGSTTEEE-TTS-EEEE---